Protein AF-A0A438DV67-F1 (afdb_monomer)

Radius of gyration: 12.41 Å; Cα contacts (8 Å, |Δi|>4): 22; chains: 1; bounding box: 25×14×33 Å

Organism: Vitis vinifera (NCBI:txid29760)

Structure (mmCIF, N/CA/C/O backbone):
data_AF-A0A438DV67-F1
#
_entry.id   AF-A0A438DV67-F1
#
loop_
_atom_site.group_PDB
_atom_site.id
_atom_site.type_symbol
_atom_site.label_atom_id
_atom_site.label_alt_id
_atom_site.label_comp_id
_atom_site.label_asym_id
_atom_site.label_entity_id
_atom_site.label_seq_id
_atom_site.pdbx_PDB_ins_co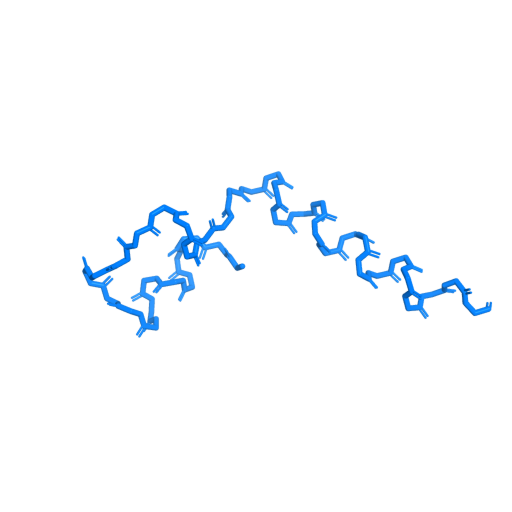de
_atom_site.Cartn_x
_atom_site.Cartn_y
_atom_site.Cartn_z
_atom_site.occupancy
_atom_site.B_iso_or_equiv
_atom_site.auth_seq_id
_atom_site.a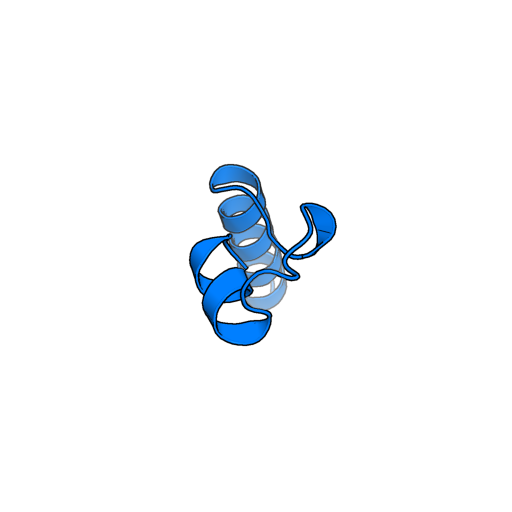uth_comp_id
_atom_site.auth_asym_id
_atom_site.auth_atom_id
_atom_site.pdbx_PDB_model_num
ATOM 1 N N . MET A 1 1 ? 3.073 -1.058 -0.041 1.00 91.50 1 MET A N 1
ATOM 2 C CA . MET A 1 1 ? 4.056 0.039 0.146 1.00 91.50 1 MET A CA 1
ATOM 3 C C . MET A 1 1 ? 3.906 1.044 -0.984 1.00 91.5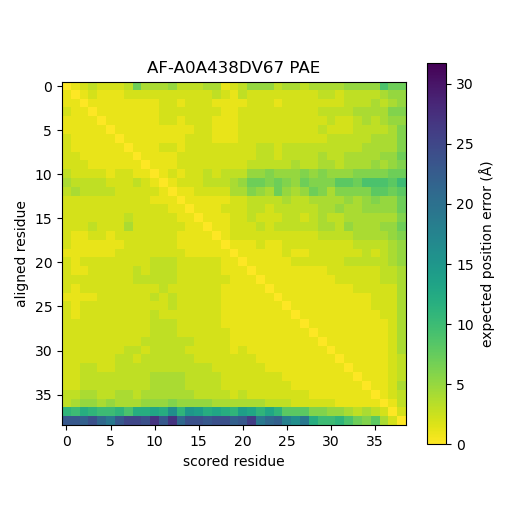0 1 MET A C 1
ATOM 5 O O . MET A 1 1 ? 3.303 0.689 -1.987 1.00 91.50 1 MET A O 1
ATOM 9 N N . THR A 1 2 ? 4.428 2.259 -0.850 1.00 97.25 2 THR A N 1
ATOM 10 C CA . THR A 1 2 ? 4.394 3.282 -1.907 1.00 97.25 2 THR A CA 1
ATOM 11 C C . THR A 1 2 ? 5.516 3.091 -2.937 1.00 97.25 2 THR A C 1
ATOM 13 O O . THR A 1 2 ? 6.435 2.289 -2.747 1.00 97.25 2 THR A O 1
ATOM 16 N N . LYS A 1 3 ? 5.415 3.790 -4.076 1.00 96.94 3 LYS A N 1
ATOM 17 C CA . LYS A 1 3 ? 6.294 3.606 -5.247 1.00 96.94 3 LYS A CA 1
ATOM 18 C C . LYS A 1 3 ? 7.778 3.834 -4.945 1.00 96.94 3 LYS A C 1
ATOM 20 O O . LYS A 1 3 ? 8.621 3.118 -5.472 1.00 96.94 3 LYS A O 1
ATOM 25 N N . ASP A 1 4 ? 8.095 4.825 -4.125 1.00 97.06 4 ASP A N 1
ATOM 26 C CA . ASP A 1 4 ? 9.450 5.151 -3.676 1.00 97.06 4 ASP A CA 1
ATOM 27 C C . ASP A 1 4 ? 10.110 3.969 -2.952 1.00 97.06 4 ASP A C 1
ATOM 29 O O . ASP A 1 4 ? 11.217 3.569 -3.309 1.00 97.06 4 ASP A O 1
ATOM 33 N N . LEU A 1 5 ? 9.393 3.326 -2.028 1.00 97.31 5 LEU A N 1
ATOM 34 C CA . LEU A 1 5 ? 9.881 2.139 -1.325 1.00 97.31 5 LEU A CA 1
ATOM 35 C C . LEU A 1 5 ? 10.049 0.942 -2.269 1.00 97.31 5 LEU A C 1
ATOM 37 O O . LEU A 1 5 ? 11.048 0.228 -2.195 1.00 97.31 5 LEU A O 1
ATOM 41 N N . ALA A 1 6 ? 9.117 0.751 -3.207 1.00 97.38 6 ALA A N 1
ATOM 42 C CA . ALA A 1 6 ? 9.223 -0.312 -4.203 1.00 97.38 6 ALA A CA 1
ATOM 43 C C . ALA A 1 6 ? 10.446 -0.123 -5.121 1.00 97.38 6 ALA A C 1
ATOM 45 O O . ALA A 1 6 ? 11.114 -1.099 -5.464 1.00 97.38 6 ALA A O 1
ATOM 46 N N . LEU A 1 7 ? 10.781 1.122 -5.484 1.00 97.62 7 LEU A N 1
ATOM 47 C CA . LEU A 1 7 ? 11.972 1.444 -6.279 1.00 97.62 7 LEU A CA 1
ATOM 48 C C . LEU A 1 7 ? 13.270 1.142 -5.525 1.00 97.62 7 LEU A C 1
ATOM 50 O O . LEU A 1 7 ? 14.220 0.669 -6.145 1.00 97.62 7 LEU A O 1
ATOM 54 N N . LEU A 1 8 ? 13.316 1.364 -4.208 1.00 97.88 8 LEU A N 1
ATOM 55 C CA . LEU A 1 8 ? 14.489 1.014 -3.400 1.00 97.88 8 LEU A CA 1
ATOM 56 C C . LEU A 1 8 ? 14.753 -0.499 -3.385 1.00 97.88 8 LEU A C 1
ATOM 58 O O . LEU A 1 8 ? 15.907 -0.915 -3.389 1.00 97.88 8 LEU A O 1
ATOM 62 N N . ILE A 1 9 ? 13.700 -1.321 -3.394 1.00 97.31 9 ILE A N 1
ATOM 63 C CA . ILE A 1 9 ? 13.814 -2.787 -3.326 1.00 97.31 9 ILE A CA 1
ATOM 64 C C . ILE A 1 9 ? 14.051 -3.400 -4.711 1.00 97.31 9 ILE A C 1
ATOM 66 O O . ILE A 1 9 ? 14.869 -4.306 -4.867 1.00 97.31 9 ILE A O 1
ATOM 70 N N . HIS A 1 10 ? 13.330 -2.925 -5.726 1.00 95.75 10 HIS A N 1
ATOM 71 C CA . HIS A 1 10 ? 13.265 -3.582 -7.031 1.00 95.75 10 HIS A CA 1
ATOM 72 C C . HIS A 1 10 ? 13.943 -2.804 -8.170 1.00 95.75 10 HIS A C 1
ATOM 74 O O . HIS A 1 10 ? 14.055 -3.314 -9.292 1.00 95.75 10 HIS A O 1
ATOM 80 N N . GLY A 1 11 ? 14.405 -1.580 -7.911 1.00 95.62 11 GLY A N 1
ATOM 81 C CA . GLY A 1 11 ? 15.029 -0.717 -8.909 1.00 95.62 11 GLY A CA 1
ATOM 82 C C . GLY A 1 11 ? 14.106 -0.432 -10.096 1.00 95.62 11 GLY A C 1
ATOM 83 O O . GLY A 1 11 ? 12.891 -0.299 -9.960 1.00 95.62 11 GLY A O 1
ATOM 84 N N . SER A 1 12 ? 14.678 -0.385 -11.300 1.00 94.88 12 SER A N 1
ATOM 85 C CA . SER A 1 12 ? 13.945 -0.110 -12.544 1.00 94.88 12 SER A CA 1
ATOM 86 C C . SER A 1 12 ? 12.967 -1.211 -12.974 1.00 94.88 12 SER A C 1
ATOM 88 O O . SER A 1 12 ? 12.222 -1.007 -13.929 1.00 94.88 12 SER A O 1
ATOM 90 N N . LYS A 1 13 ? 12.942 -2.363 -12.288 1.00 96.81 13 LYS A N 1
ATOM 91 C CA . LYS A 1 13 ? 12.019 -3.474 -12.579 1.00 96.81 13 LYS A CA 1
ATOM 92 C C . LYS A 1 13 ? 10.651 -3.320 -11.910 1.00 96.81 13 LYS A C 1
ATOM 94 O O . LYS A 1 13 ? 9.820 -4.208 -12.065 1.00 96.81 13 LYS A O 1
ATOM 99 N N . VAL A 1 14 ? 10.423 -2.238 -11.159 1.00 96.06 14 VAL A N 1
ATOM 100 C CA . VAL A 1 14 ? 9.129 -1.945 -10.527 1.00 96.06 14 VAL A CA 1
ATOM 101 C C . VAL A 1 14 ? 7.987 -2.001 -11.541 1.00 96.06 14 VAL A C 1
ATOM 103 O O . VAL A 1 14 ? 8.014 -1.314 -12.562 1.00 96.06 14 VAL A O 1
ATOM 106 N N . THR A 1 15 ? 6.947 -2.761 -11.206 1.00 96.38 15 THR A N 1
ATOM 107 C CA . THR A 1 15 ? 5.658 -2.764 -11.906 1.00 96.38 15 THR A CA 1
ATOM 108 C C . THR A 1 15 ? 4.573 -2.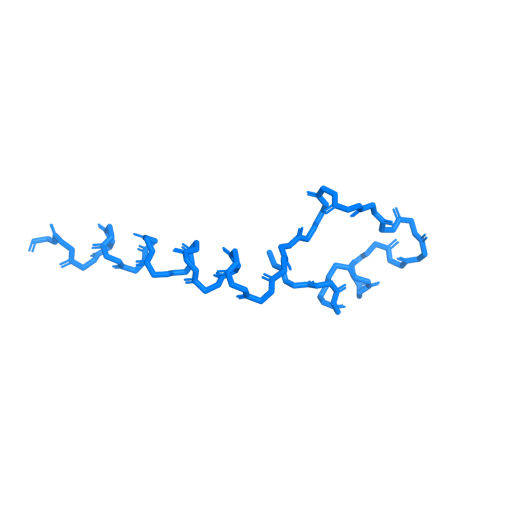125 -11.034 1.00 96.38 15 THR A C 1
ATOM 110 O O . THR A 1 15 ? 4.750 -1.957 -9.824 1.00 96.38 15 THR A O 1
ATOM 113 N N . ARG A 1 16 ? 3.440 -1.733 -11.640 1.00 95.19 16 ARG A N 1
ATOM 114 C CA . ARG A 1 16 ? 2.328 -1.064 -10.932 1.00 95.19 16 ARG A CA 1
ATOM 115 C C . ARG A 1 16 ? 1.767 -1.900 -9.778 1.00 95.19 16 ARG A C 1
ATOM 117 O O . ARG A 1 16 ? 1.339 -1.316 -8.786 1.00 95.19 16 ARG A O 1
ATOM 124 N N . ASP A 1 17 ? 1.818 -3.222 -9.894 1.00 96.31 17 ASP A N 1
ATOM 125 C CA . ASP A 1 17 ? 1.267 -4.161 -8.911 1.00 96.31 17 ASP A CA 1
ATOM 126 C C . ASP A 1 17 ? 2.131 -4.280 -7.646 1.00 96.31 17 ASP A C 1
ATOM 128 O O . ASP A 1 17 ? 1.712 -4.863 -6.651 1.00 96.31 17 ASP A O 1
ATOM 132 N N . TRP A 1 18 ? 3.356 -3.745 -7.665 1.00 96.44 18 TRP A N 1
ATOM 133 C CA . TRP A 1 18 ? 4.293 -3.835 -6.538 1.00 96.44 18 TRP A CA 1
ATOM 134 C C . TRP A 1 18 ? 4.188 -2.666 -5.561 1.00 96.44 18 TRP A C 1
ATOM 136 O O . TRP A 1 18 ? 4.845 -2.663 -4.519 1.00 96.44 18 TRP A O 1
ATOM 146 N N . TYR A 1 19 ? 3.370 -1.664 -5.873 1.00 97.62 19 TYR A N 1
ATOM 147 C CA . TYR A 1 19 ? 3.141 -0.534 -4.990 1.00 97.62 19 TYR A CA 1
ATOM 148 C C . TYR A 1 19 ? 1.676 -0.123 -4.977 1.00 97.62 19 TYR A C 1
ATOM 150 O O . TYR A 1 19 ? 0.903 -0.441 -5.871 1.00 97.62 19 TYR A O 1
ATOM 158 N N . LEU A 1 20 ? 1.313 0.618 -3.944 1.00 98.06 20 LEU A N 1
ATOM 159 C CA . LEU A 1 20 ? 0.033 1.283 -3.798 1.00 98.06 20 LEU A CA 1
ATOM 160 C C . LEU A 1 20 ? 0.232 2.773 -4.061 1.00 98.06 20 LEU A C 1
ATOM 162 O O . LEU A 1 20 ? 1.312 3.323 -3.806 1.00 98.06 20 LEU A O 1
ATOM 166 N N . ASN A 1 21 ? -0.800 3.422 -4.590 1.00 96.88 21 ASN A N 1
ATOM 167 C CA . ASN A 1 21 ? -0.850 4.878 -4.563 1.00 96.88 21 ASN A CA 1
ATOM 168 C C . ASN A 1 21 ? -1.067 5.373 -3.115 1.00 96.88 21 ASN A C 1
ATOM 170 O O . ASN A 1 21 ? -1.198 4.577 -2.184 1.00 96.88 21 ASN A O 1
ATOM 174 N N . THR A 1 22 ? -1.060 6.689 -2.915 1.00 96.81 22 THR A N 1
ATOM 175 C CA . THR A 1 22 ? -1.153 7.285 -1.577 1.00 96.81 22 THR A CA 1
ATOM 176 C C . THR A 1 22 ? -2.435 6.896 -0.840 1.00 96.81 22 THR A C 1
ATOM 178 O O . THR A 1 22 ? -2.361 6.530 0.328 1.00 96.81 22 THR A O 1
ATOM 181 N N . GLU A 1 23 ? -3.587 6.941 -1.510 1.00 97.88 23 GLU A N 1
ATOM 182 C CA . GLU A 1 23 ? -4.888 6.626 -0.904 1.00 97.88 23 GLU A CA 1
ATOM 183 C C . GLU A 1 23 ? -4.981 5.134 -0.579 1.00 97.88 23 GLU A C 1
ATOM 185 O O . GLU A 1 23 ? -5.194 4.766 0.571 1.00 97.88 23 GLU A O 1
ATOM 190 N N . GLU A 1 24 ? -4.661 4.276 -1.551 1.00 97.88 24 GLU A N 1
ATOM 191 C CA . GLU A 1 24 ? -4.647 2.818 -1.381 1.00 97.88 24 GLU A CA 1
ATOM 192 C C . GLU A 1 24 ? -3.725 2.377 -0.230 1.00 97.88 24 GLU A C 1
ATOM 194 O O . GLU A 1 24 ? -4.028 1.440 0.511 1.00 97.88 24 GLU A O 1
ATOM 199 N N . PHE A 1 25 ? -2.574 3.038 -0.073 1.00 98.12 25 PHE A N 1
ATOM 200 C CA . PHE A 1 25 ? -1.648 2.746 1.016 1.00 98.12 25 PHE A CA 1
ATOM 201 C C . PHE A 1 25 ? -2.213 3.157 2.378 1.00 98.12 25 PHE A C 1
ATOM 203 O O . PHE A 1 25 ? -2.092 2.389 3.333 1.00 98.12 25 PHE A O 1
ATOM 210 N N . ILE A 1 26 ? -2.825 4.341 2.470 1.00 98.38 26 ILE A N 1
ATOM 211 C CA . ILE A 1 26 ? -3.453 4.823 3.705 1.00 98.38 26 ILE A CA 1
ATOM 212 C C . ILE A 1 26 ? -4.603 3.896 4.108 1.00 98.38 26 ILE A C 1
ATOM 214 O O . ILE A 1 26 ? -4.663 3.490 5.268 1.00 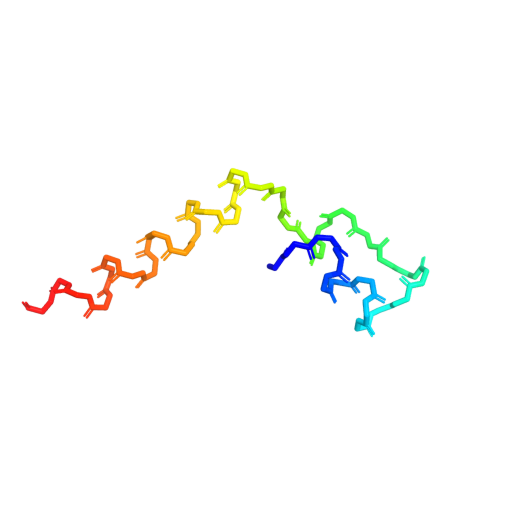98.38 26 ILE A O 1
ATOM 218 N N . ASP A 1 27 ? -5.446 3.490 3.158 1.00 98.31 27 ASP A N 1
ATOM 219 C CA . ASP A 1 27 ? -6.563 2.574 3.404 1.00 98.31 27 ASP A CA 1
ATOM 220 C C . ASP A 1 27 ? -6.078 1.216 3.925 1.00 98.31 27 ASP A C 1
ATOM 222 O O . ASP A 1 27 ? -6.600 0.700 4.915 1.00 98.31 27 ASP A O 1
ATOM 226 N N . ALA A 1 28 ? -5.028 0.656 3.314 1.00 98.06 28 ALA A N 1
ATOM 227 C CA . ALA A 1 28 ? -4.439 -0.606 3.756 1.00 98.06 28 ALA A CA 1
ATOM 228 C C . ALA A 1 28 ? -3.859 -0.516 5.181 1.00 98.06 28 ALA A C 1
ATOM 230 O O . ALA A 1 28 ? -4.026 -1.441 5.978 1.00 98.06 28 ALA A O 1
ATOM 231 N N . VAL A 1 29 ? -3.199 0.599 5.522 1.00 98.19 29 VAL A N 1
ATOM 232 C CA . VAL A 1 29 ? -2.665 0.835 6.874 1.00 98.19 29 VAL A CA 1
ATOM 233 C C . VAL A 1 29 ? -3.792 1.003 7.891 1.00 98.19 29 VAL A C 1
ATOM 235 O O . VAL A 1 29 ? -3.711 0.434 8.979 1.00 98.19 29 VAL A O 1
ATOM 238 N N . ALA A 1 30 ? -4.845 1.749 7.551 1.00 98.12 30 ALA 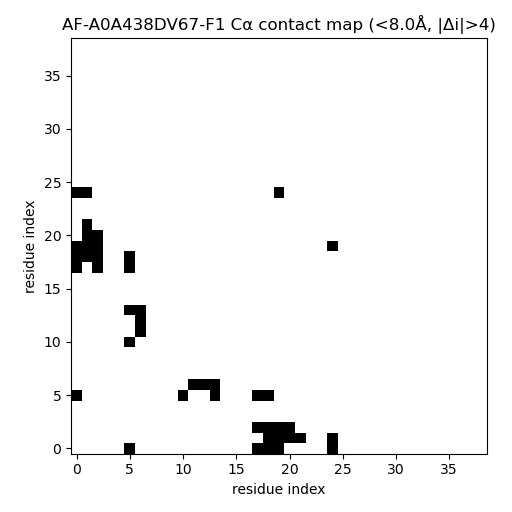A N 1
AT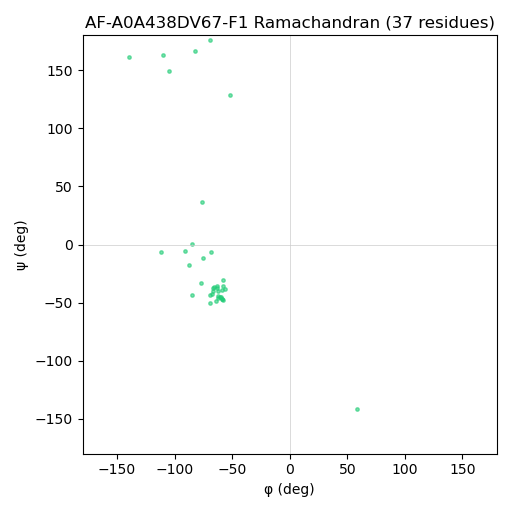OM 239 C CA . ALA A 1 30 ? -5.999 1.948 8.420 1.00 98.12 30 ALA A CA 1
ATOM 240 C C . ALA A 1 30 ? -6.721 0.624 8.707 1.00 98.12 30 ALA A C 1
ATOM 242 O O . ALA A 1 30 ? -6.989 0.320 9.868 1.00 98.12 30 ALA A O 1
ATOM 243 N N . ALA A 1 31 ? -6.962 -0.192 7.677 1.00 97.94 31 ALA A N 1
ATOM 244 C CA . ALA A 1 31 ? -7.601 -1.497 7.821 1.00 97.94 31 ALA A CA 1
ATOM 245 C C . ALA A 1 31 ? -6.810 -2.432 8.752 1.00 97.94 31 ALA A C 1
ATOM 247 O O . ALA A 1 31 ? -7.378 -3.019 9.674 1.00 97.94 3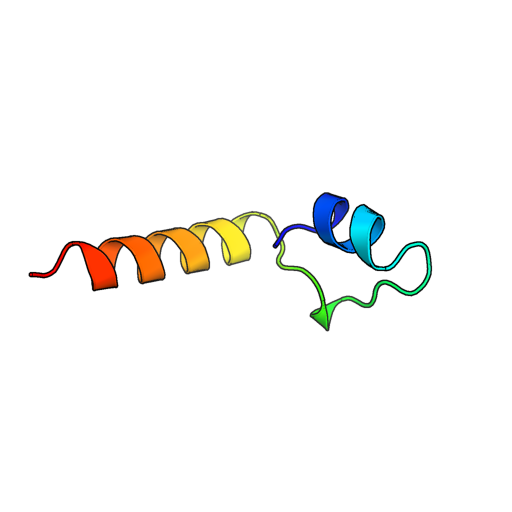1 ALA A O 1
ATOM 248 N N . GLU A 1 32 ? -5.492 -2.524 8.557 1.00 97.62 32 GLU A N 1
ATOM 249 C CA . GLU A 1 32 ? -4.610 -3.347 9.392 1.00 97.62 32 GLU A CA 1
ATOM 250 C C . GLU A 1 32 ? -4.519 -2.824 10.835 1.00 97.62 32 GLU A C 1
ATOM 252 O O . GLU A 1 32 ? -4.483 -3.605 11.789 1.00 97.62 32 GLU A O 1
ATOM 257 N N . LEU A 1 33 ? -4.503 -1.499 11.019 1.00 98.06 33 LEU A N 1
ATOM 258 C CA . LEU A 1 33 ? -4.521 -0.881 12.342 1.00 98.06 33 LEU A CA 1
ATOM 259 C C . LEU A 1 33 ? -5.828 -1.194 13.077 1.00 98.06 33 LEU A C 1
ATOM 261 O O . LEU A 1 33 ? -5.787 -1.624 14.228 1.00 98.06 33 LEU A O 1
ATOM 265 N N . THR A 1 34 ? -6.977 -1.014 12.421 1.00 97.50 34 THR A N 1
ATOM 266 C CA . THR A 1 34 ? -8.286 -1.339 12.996 1.00 97.50 34 THR A CA 1
ATOM 267 C C . THR A 1 34 ? -8.355 -2.806 13.393 1.00 97.50 34 THR A C 1
ATOM 269 O O . THR A 1 34 ? -8.713 -3.081 14.531 1.00 97.50 34 THR A O 1
ATOM 272 N N . ALA A 1 35 ? -7.936 -3.727 12.519 1.00 97.75 35 ALA A N 1
ATOM 273 C CA . ALA A 1 35 ? -7.940 -5.162 12.805 1.00 97.75 35 ALA A CA 1
ATOM 274 C C . ALA A 1 35 ? -7.109 -5.532 14.048 1.00 97.75 35 ALA A C 1
ATOM 276 O O . ALA A 1 35 ? -7.488 -6.423 14.807 1.00 97.75 35 ALA A O 1
ATOM 277 N N . LYS A 1 36 ? -5.990 -4.833 14.283 1.00 97.19 36 LYS A N 1
ATOM 278 C CA . LYS A 1 36 ? -5.141 -5.026 15.472 1.00 97.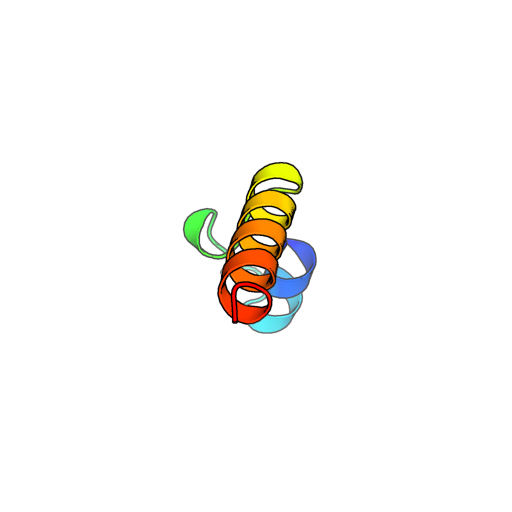19 36 LYS A CA 1
ATOM 279 C C . LYS A 1 36 ? -5.708 -4.397 16.740 1.00 97.19 36 LYS A C 1
ATOM 281 O O . LYS A 1 36 ? -5.460 -4.911 17.827 1.00 97.19 36 LYS A O 1
ATOM 286 N N . LEU A 1 37 ? -6.418 -3.277 16.613 1.00 96.56 37 LEU A N 1
ATOM 287 C CA . LEU A 1 37 ? -6.971 -2.537 17.747 1.00 96.56 37 LEU A CA 1
ATOM 288 C C . LEU A 1 37 ? -8.361 -3.016 18.173 1.00 96.56 37 LEU A C 1
ATOM 290 O O . LEU A 1 37 ? -8.763 -2.722 19.291 1.00 96.56 37 LEU A O 1
ATOM 294 N N . SER A 1 38 ? -9.085 -3.754 17.330 1.00 86.12 38 SER A N 1
ATOM 295 C CA . SER A 1 38 ? -10.414 -4.304 17.635 1.00 86.12 38 SER A CA 1
ATOM 296 C C . SER A 1 38 ? -10.389 -5.530 18.570 1.00 86.12 38 SER A C 1
ATOM 298 O O . SER A 1 38 ? -11.182 -6.452 18.386 1.00 86.12 38 SER A O 1
ATOM 300 N N . CYS A 1 39 ? -9.473 -5.541 19.547 1.00 55.62 39 CYS A N 1
ATOM 301 C CA . CYS A 1 39 ? -9.476 -6.478 20.674 1.00 55.62 39 CYS A CA 1
ATOM 302 C C . CYS A 1 39 ? -10.577 -6.129 21.684 1.00 55.62 39 CYS A C 1
ATOM 304 O O . CYS A 1 39 ? -10.738 -4.924 21.985 1.00 55.62 39 CYS A O 1
#

Sequence (39 aa):
MTKDLALLIHGSKVTRDWYLNTEEFIDAVAAELTAKLSC

Mean predicted aligned error: 2.88 Å

Foldseek 3Di:
DAPVVQCVVPNPVDDPVSHDDPVRVVVVVVVVVCVVPVD

Solvent-accessible surface area (backbone atoms only — not comparable to full-atom values): 2357 Å² total; per-residue (Å²): 93,43,57,71,63,33,35,74,77,50,43,93,72,60,54,77,89,64,31,32,56,74,66,60,40,50,52,54,51,49,53,55,48,48,68,70,64,72,115

pLDDT: mean 95.7, std 6.84, range [55.62, 98.38]

Secondary structure (DSSP, 8-state):
--HHHHHHHHGGG--GGG---HHHHHHHHHHHHHHHH--